Protein AF-A2WSZ5-F1 (afdb_monomer_lite)

Foldseek 3Di:
DPPDPLDDDDPADFQDWDADPVRQKIKTKGWHDCPPHPVPDDPVPTDIDIDIRGDDPVVPDDDDDPPDD

Secondary structure (DSSP, 8-state):
-----SSPPPSS-EEEEEE-TTSSEEEEEES--STT-GGG--TTT---EEEEEE--HHHHSPPP-----

Radius of gyration: 16.75 Å; chains: 1; bounding box: 31×37×44 Å

InterPro domains:
  IPR015943 WD40/YVTN repeat-like-containing domain superfamily [G3DSA:2.130.10.10] (3-66)

pLDDT: mean 86.73, std 14.58, range [41.66, 97.88]

Organism: Oryza sativa subsp. indica (NCBI:txid39946)

Structure (mmCIF, N/CA/C/O backbone):
data_AF-A2WSZ5-F1
#
_entry.id   AF-A2WSZ5-F1
#
loop_
_atom_site.group_PDB
_atom_site.id
_atom_site.type_symbol
_atom_site.label_atom_id
_atom_site.label_alt_id
_atom_site.label_comp_id
_atom_site.label_asym_id
_atom_site.label_entity_id
_atom_site.label_seq_id
_atom_site.pdbx_PDB_ins_code
_atom_site.Cartn_x
_atom_site.Cartn_y
_atom_site.Cartn_z
_atom_site.occupancy
_atom_site.B_iso_or_equiv
_atom_site.auth_seq_id
_atom_site.auth_comp_id
_atom_site.auth_asym_id
_atom_site.auth_atom_id
_atom_site.pdbx_PDB_model_num
ATOM 1 N N . MET A 1 1 ? 7.965 -0.725 30.472 1.00 41.97 1 MET A N 1
ATOM 2 C CA . MET A 1 1 ? 7.443 -1.193 29.172 1.00 41.97 1 MET A CA 1
ATOM 3 C C . MET A 1 1 ? 7.801 -0.143 28.132 1.00 41.97 1 MET A C 1
ATOM 5 O O . MET A 1 1 ? 7.299 0.969 28.264 1.00 41.97 1 MET A O 1
ATOM 9 N N . PRO A 1 2 ? 8.729 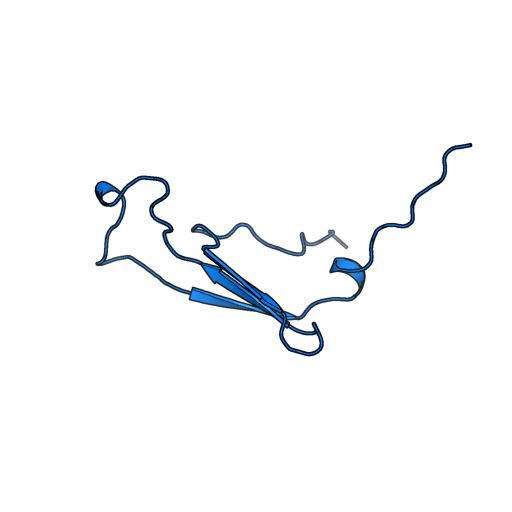-0.401 27.197 1.00 41.66 2 PRO A N 1
ATOM 10 C CA . PRO A 1 2 ? 9.022 0.562 26.142 1.00 41.66 2 PRO A CA 1
ATOM 11 C C . PRO A 1 2 ? 7.754 0.779 25.310 1.00 41.66 2 PRO A C 1
ATOM 13 O O . PRO A 1 2 ? 7.049 -0.176 24.991 1.00 41.66 2 PRO A O 1
ATOM 16 N N . ILE A 1 3 ? 7.453 2.037 24.996 1.00 49.41 3 ILE A N 1
ATOM 17 C CA . ILE A 1 3 ? 6.422 2.397 24.023 1.00 49.41 3 ILE A CA 1
ATOM 18 C C . ILE A 1 3 ? 6.932 1.862 22.685 1.00 49.41 3 ILE A C 1
ATOM 20 O O . ILE A 1 3 ? 7.785 2.480 22.051 1.00 49.41 3 ILE A O 1
ATOM 24 N N . SER A 1 4 ? 6.497 0.662 22.304 1.00 53.16 4 SER A N 1
ATOM 25 C CA . SER A 1 4 ? 6.681 0.182 20.940 1.00 53.16 4 SER A CA 1
ATOM 26 C C . SER A 1 4 ? 6.019 1.217 20.036 1.00 53.16 4 SER A C 1
ATOM 28 O O . SER A 1 4 ? 4.847 1.546 20.223 1.00 53.16 4 SER A O 1
ATOM 30 N N . LEU A 1 5 ? 6.791 1.821 19.130 1.00 57.50 5 LEU A N 1
ATOM 31 C CA . LEU A 1 5 ? 6.217 2.659 18.087 1.00 57.50 5 LEU A CA 1
ATOM 32 C C . LEU A 1 5 ? 5.213 1.774 17.339 1.00 57.50 5 LEU A C 1
ATOM 34 O O . LEU A 1 5 ? 5.612 0.748 16.796 1.00 57.50 5 LEU A O 1
ATOM 38 N N . ALA A 1 6 ? 3.934 2.160 17.335 1.00 65.50 6 ALA A N 1
ATOM 39 C CA . ALA A 1 6 ? 2.842 1.374 16.752 1.00 65.50 6 ALA A CA 1
ATOM 40 C C . ALA A 1 6 ? 3.120 0.927 15.302 1.00 65.50 6 ALA A C 1
ATOM 42 O O . ALA A 1 6 ? 2.632 -0.108 14.862 1.00 65.50 6 ALA A O 1
ATOM 43 N N . PHE A 1 7 ? 3.967 1.673 14.581 1.00 75.38 7 PHE A N 1
ATOM 44 C CA . PHE A 1 7 ? 4.373 1.364 13.217 1.00 75.38 7 PHE A CA 1
ATOM 45 C C . PHE A 1 7 ? 5.893 1.427 13.058 1.00 75.38 7 PHE A C 1
ATOM 47 O O . PHE A 1 7 ? 6.531 2.443 13.347 1.00 75.38 7 PHE A O 1
ATOM 54 N N . ASN A 1 8 ? 6.470 0.341 12.542 1.00 84.38 8 ASN A N 1
ATOM 55 C CA . ASN A 1 8 ? 7.867 0.303 12.128 1.00 84.38 8 ASN A CA 1
ATOM 56 C C . ASN A 1 8 ? 8.046 0.975 10.762 1.00 84.38 8 ASN A C 1
ATOM 58 O O . ASN A 1 8 ? 7.154 0.964 9.912 1.00 84.38 8 ASN A O 1
ATOM 62 N N . LYS A 1 9 ? 9.237 1.531 10.523 1.00 87.56 9 LYS A N 1
ATOM 63 C CA . LYS A 1 9 ? 9.585 2.099 9.219 1.00 87.56 9 LYS A CA 1
ATOM 64 C C . LYS A 1 9 ? 9.532 1.012 8.139 1.00 87.56 9 LYS A C 1
ATOM 66 O O . LYS A 1 9 ? 10.208 -0.008 8.251 1.00 87.56 9 LYS A O 1
ATOM 71 N N . CYS A 1 10 ? 8.778 1.268 7.072 1.00 90.56 10 CYS A N 1
ATOM 72 C CA . CYS A 1 10 ? 8.715 0.377 5.918 1.00 90.56 10 CYS A CA 1
ATOM 73 C C . CYS A 1 10 ? 9.998 0.470 5.065 1.00 90.56 10 CYS A C 1
ATOM 75 O O . CYS A 1 10 ? 10.578 1.553 4.934 1.00 90.56 10 CYS A O 1
ATOM 77 N N . PRO A 1 11 ? 10.446 -0.640 4.450 1.00 90.50 11 PRO A N 1
ATOM 78 C CA . PRO A 1 11 ? 11.631 -0.661 3.585 1.00 90.50 11 PRO A CA 1
ATOM 79 C C . PRO A 1 11 ? 11.402 0.023 2.227 1.00 90.50 11 PRO A C 1
ATOM 81 O O . PRO A 1 11 ? 12.346 0.258 1.475 1.00 90.50 11 PRO A O 1
ATOM 84 N N . SER A 1 12 ? 10.153 0.317 1.877 1.00 93.69 12 SER A N 1
ATOM 85 C CA . SER A 1 12 ? 9.746 1.006 0.651 1.00 93.69 12 SER A CA 1
ATOM 86 C C . SER A 1 12 ? 8.540 1.910 0.947 1.00 93.69 12 SER A C 1
ATOM 88 O O . SER A 1 12 ? 7.978 1.811 2.043 1.00 93.69 12 SER A O 1
ATOM 90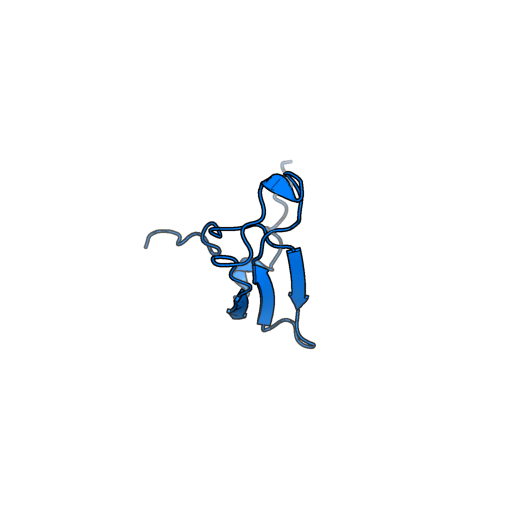 N N . PRO A 1 13 ? 8.171 2.818 0.026 1.00 95.94 13 PRO A N 1
ATOM 91 C CA . PRO A 1 13 ? 7.017 3.698 0.195 1.00 95.94 13 PRO A CA 1
ATOM 92 C C . PRO A 1 13 ? 5.711 2.943 0.455 1.00 95.94 13 PRO A C 1
ATOM 94 O O . PRO A 1 13 ? 5.533 1.817 -0.010 1.00 95.94 13 PRO A O 1
ATOM 97 N N . ILE A 1 14 ? 4.799 3.588 1.186 1.00 96.44 14 ILE A N 1
ATOM 98 C CA . ILE A 1 14 ? 3.410 3.144 1.309 1.00 96.44 14 ILE A CA 1
ATOM 99 C C . ILE A 1 14 ? 2.626 3.803 0.176 1.00 96.44 14 ILE A C 1
ATOM 101 O O . I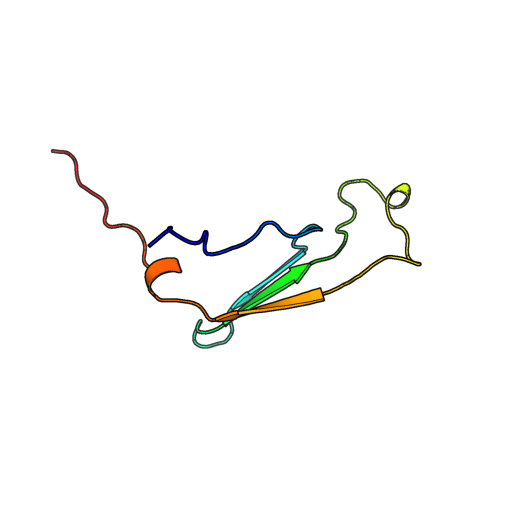LE A 1 14 ? 2.527 5.027 0.142 1.00 96.44 14 ILE A O 1
ATOM 105 N N . THR A 1 15 ? 2.097 3.012 -0.751 1.00 97.12 15 THR A N 1
ATOM 106 C CA . THR A 1 15 ? 1.458 3.522 -1.979 1.00 97.12 15 THR A CA 1
ATOM 107 C C . THR A 1 15 ? -0.044 3.698 -1.848 1.00 97.12 15 THR A C 1
ATOM 109 O O . THR A 1 15 ? -0.625 4.585 -2.468 1.00 97.12 15 THR A O 1
ATOM 112 N N . CYS A 1 16 ? -0.683 2.867 -1.034 1.00 96.56 16 CYS A N 1
ATOM 113 C CA . CYS A 1 16 ? -2.097 2.981 -0.720 1.00 96.56 16 CYS A CA 1
ATOM 114 C C . CYS A 1 16 ? -2.396 2.366 0.645 1.00 96.56 16 CYS A C 1
ATOM 116 O O . CYS A 1 16 ? -1.643 1.533 1.160 1.00 96.56 16 CYS A O 1
ATOM 118 N N . SER A 1 17 ? -3.505 2.794 1.238 1.00 96.88 17 SER A N 1
ATOM 119 C CA . SER A 1 17 ? -4.002 2.262 2.498 1.00 96.88 17 SER A CA 1
ATOM 120 C C . SER A 1 17 ? -5.515 2.404 2.600 1.00 96.88 17 SER A C 1
ATOM 122 O O . SER A 1 17 ? -6.122 3.245 1.936 1.00 96.88 17 SER A O 1
ATOM 124 N N . THR A 1 18 ? -6.126 1.558 3.423 1.00 97.88 18 THR A N 1
ATOM 125 C CA . THR A 1 18 ? -7.553 1.622 3.743 1.00 97.88 18 THR A CA 1
ATOM 126 C C . THR A 1 18 ? -7.835 0.924 5.066 1.00 97.88 18 THR A C 1
ATOM 128 O O . THR A 1 18 ? -7.109 0.016 5.472 1.00 97.88 18 THR A O 1
ATOM 131 N N . PHE A 1 19 ? -8.927 1.312 5.715 1.00 96.94 19 PHE A N 1
ATOM 132 C CA . PHE A 1 19 ? -9.531 0.503 6.766 1.00 96.94 19 PHE A CA 1
ATOM 133 C C . PHE A 1 19 ? -10.514 -0.502 6.163 1.00 96.94 19 PHE A C 1
ATOM 135 O O . PHE A 1 19 ? -11.050 -0.285 5.071 1.00 96.94 19 PHE A O 1
ATOM 142 N N . ASN A 1 20 ? -10.745 -1.600 6.875 1.00 97.06 20 ASN A N 1
ATOM 143 C CA 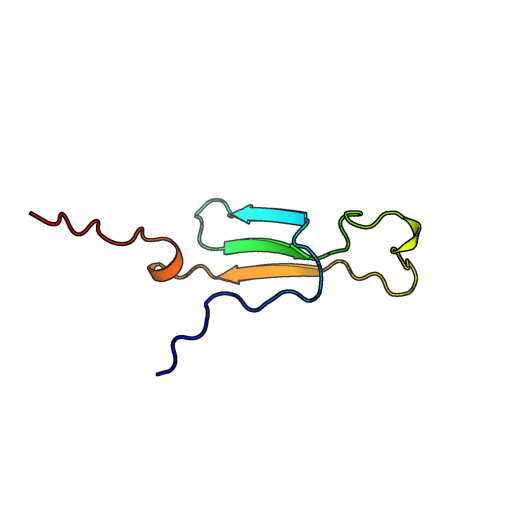. ASN A 1 20 ? -11.910 -2.449 6.643 1.00 97.06 20 ASN A CA 1
ATOM 144 C C . ASN A 1 20 ? -13.193 -1.780 7.191 1.00 97.06 20 ASN A C 1
ATOM 146 O O . ASN A 1 20 ? -13.151 -0.689 7.755 1.00 97.06 20 ASN A O 1
ATOM 150 N N . GLN A 1 21 ? -14.346 -2.434 7.016 1.00 97.25 21 GLN A N 1
ATOM 151 C CA . GLN A 1 21 ? -15.660 -1.836 7.288 1.00 97.25 21 GLN A CA 1
ATOM 152 C C . GLN A 1 21 ? -15.857 -1.353 8.734 1.00 97.25 21 GLN A C 1
ATOM 154 O O . GLN A 1 21 ? -16.491 -0.322 8.941 1.00 97.25 21 GLN A O 1
ATOM 159 N N . ASP A 1 22 ? -15.342 -2.085 9.722 1.00 95.06 22 ASP A N 1
ATOM 160 C CA . ASP A 1 22 ? -15.484 -1.752 11.146 1.00 95.06 22 ASP A CA 1
ATOM 161 C C . ASP A 1 22 ? -14.262 -1.017 11.728 1.00 95.06 22 ASP A C 1
ATOM 163 O O . ASP A 1 22 ? -14.269 -0.636 12.897 1.00 95.06 22 ASP A O 1
ATOM 167 N N . GLY A 1 23 ? -13.216 -0.801 10.924 1.00 93.00 23 GLY A N 1
ATOM 168 C CA . GLY A 1 23 ? -11.986 -0.133 11.344 1.00 93.00 23 GLY A CA 1
ATOM 169 C C . GLY A 1 23 ? -11.056 -0.971 12.225 1.00 93.00 23 GLY A C 1
ATOM 170 O O . GLY A 1 23 ? -10.059 -0.434 12.705 1.00 93.00 23 GLY A O 1
ATOM 171 N N . SER A 1 24 ? -11.333 -2.262 12.435 1.00 94.75 24 SER A N 1
ATOM 172 C CA . SER A 1 24 ? -10.466 -3.152 13.226 1.00 94.75 24 SER A CA 1
ATOM 173 C C . SER A 1 24 ? -9.147 -3.496 12.526 1.00 94.75 24 SER A C 1
ATOM 175 O O . SER A 1 24 ? -8.169 -3.862 13.184 1.00 94.75 24 SER A O 1
ATOM 177 N N . ILE A 1 25 ? -9.089 -3.352 11.199 1.00 96.12 25 ILE A N 1
ATOM 178 C CA . ILE A 1 25 ? -7.904 -3.625 10.385 1.00 96.12 25 ILE A CA 1
ATOM 179 C C . ILE A 1 25 ? -7.542 -2.386 9.575 1.00 96.12 25 ILE A C 1
ATOM 181 O O . ILE A 1 25 ? -8.352 -1.869 8.804 1.00 96.12 25 ILE A O 1
ATOM 185 N N . PHE A 1 26 ? -6.280 -1.977 9.678 1.00 95.81 26 PHE A N 1
ATOM 186 C CA . PHE A 1 26 ? -5.658 -1.021 8.775 1.00 95.81 26 PHE A CA 1
ATOM 187 C C . PHE A 1 26 ? -4.768 -1.766 7.777 1.00 95.81 26 PHE A C 1
ATOM 189 O O . PHE A 1 26 ? -3.736 -2.334 8.143 1.00 95.81 26 PHE A O 1
ATOM 196 N N . ALA A 1 27 ? -5.180 -1.790 6.513 1.00 96.56 27 ALA A N 1
ATOM 197 C CA . ALA A 1 27 ? -4.435 -2.401 5.422 1.00 96.56 27 ALA A CA 1
ATOM 198 C C . ALA A 1 27 ? -3.591 -1.346 4.699 1.00 96.56 27 ALA A C 1
ATOM 200 O O . ALA A 1 27 ? -4.074 -0.248 4.415 1.00 96.56 27 ALA A O 1
ATOM 201 N N . TYR A 1 28 ? -2.347 -1.679 4.359 1.00 96.69 28 TYR A N 1
ATOM 202 C CA . TYR A 1 28 ? -1.469 -0.794 3.592 1.00 96.69 28 TYR A CA 1
ATOM 203 C C . TYR A 1 28 ? -0.545 -1.574 2.652 1.00 96.69 28 TYR A C 1
ATOM 205 O O . TYR A 1 28 ? -0.061 -2.658 2.985 1.00 96.69 28 TYR A O 1
ATOM 213 N N . ALA A 1 29 ? -0.304 -1.020 1.463 1.00 97.19 29 ALA A N 1
ATOM 214 C CA . ALA A 1 29 ? 0.588 -1.595 0.463 1.00 97.19 29 ALA A CA 1
ATOM 215 C C . ALA A 1 29 ? 1.958 -0.918 0.508 1.00 97.19 29 ALA A C 1
ATOM 217 O O . ALA A 1 29 ? 2.051 0.307 0.563 1.00 97.19 29 ALA A O 1
ATOM 218 N N . VAL A 1 30 ? 3.018 -1.720 0.453 1.00 96.69 30 VAL A N 1
ATOM 219 C CA . VAL A 1 30 ? 4.411 -1.271 0.439 1.00 96.69 30 VAL A CA 1
ATOM 220 C C . VAL A 1 30 ? 5.064 -1.736 -0.854 1.00 96.69 30 VAL A C 1
ATOM 222 O O . VAL A 1 30 ? 5.296 -2.934 -1.047 1.00 96.69 30 VAL A O 1
ATOM 225 N N . CYS A 1 31 ? 5.361 -0.785 -1.734 1.00 96.12 31 CYS A N 1
ATOM 226 C CA . CYS A 1 31 ? 6.067 -1.008 -2.992 1.00 96.12 31 CYS A CA 1
ATOM 227 C C . CYS A 1 31 ? 6.691 0.298 -3.501 1.00 96.12 31 CYS A C 1
ATOM 229 O O . CYS A 1 31 ? 6.479 1.372 -2.942 1.00 96.12 31 CYS A O 1
ATOM 231 N N . TYR A 1 32 ? 7.520 0.203 -4.540 1.00 96.00 32 TYR A N 1
ATOM 232 C CA . TYR A 1 32 ? 8.094 1.392 -5.163 1.00 96.00 32 TYR A CA 1
ATOM 233 C C . TYR A 1 32 ? 7.000 2.196 -5.887 1.00 96.00 32 TYR A C 1
ATOM 235 O O . TYR A 1 32 ? 6.205 1.630 -6.631 1.00 96.00 32 TYR A O 1
ATOM 243 N N . ASP A 1 33 ? 6.977 3.508 -5.661 1.00 95.56 33 ASP A N 1
ATOM 244 C CA . ASP A 1 33 ? 5.895 4.436 -6.028 1.00 95.56 33 ASP A CA 1
ATOM 245 C C . ASP A 1 33 ? 6.273 5.411 -7.156 1.00 95.56 33 ASP A C 1
ATOM 247 O O .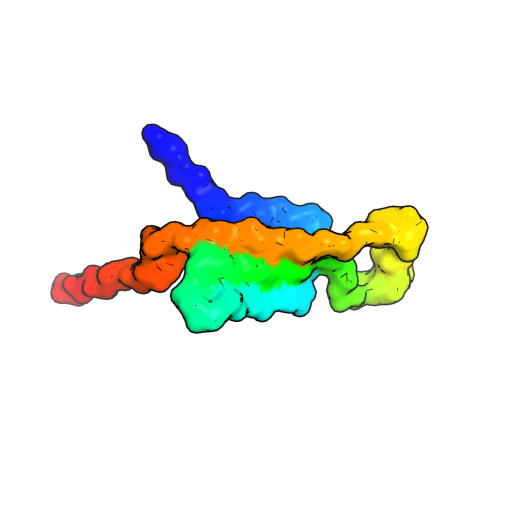 ASP A 1 33 ? 5.555 6.367 -7.428 1.00 95.56 33 ASP A O 1
ATOM 251 N N . TRP A 1 34 ? 7.430 5.192 -7.783 1.00 95.62 34 TRP A N 1
ATOM 252 C CA . TRP A 1 34 ? 8.011 5.998 -8.862 1.00 95.62 34 TRP A CA 1
ATOM 253 C C . TRP A 1 34 ? 8.461 7.398 -8.434 1.00 95.62 34 TRP A C 1
ATOM 255 O O . TRP A 1 34 ? 8.883 8.187 -9.279 1.00 95.62 34 TRP A O 1
ATOM 265 N N . SER A 1 35 ? 8.503 7.691 -7.131 1.00 95.75 35 SER A N 1
ATOM 266 C CA . SER A 1 35 ? 8.974 8.981 -6.599 1.00 95.75 35 SER A CA 1
ATOM 267 C C . SER A 1 35 ? 10.398 9.367 -7.026 1.00 95.75 35 SER A C 1
ATOM 269 O O . SER A 1 35 ? 10.769 10.535 -6.929 1.00 95.75 35 SER A O 1
ATOM 271 N N . LYS A 1 36 ? 11.207 8.410 -7.503 1.00 95.25 36 LYS A N 1
ATOM 272 C CA . LYS A 1 36 ? 12.572 8.621 -8.013 1.00 95.25 36 LYS A CA 1
ATOM 273 C C . LYS A 1 36 ? 12.749 8.187 -9.475 1.00 95.25 36 LYS A C 1
ATOM 275 O O . LYS A 1 36 ? 13.860 7.836 -9.854 1.00 95.25 36 LYS A O 1
ATOM 280 N N . GLY A 1 37 ? 11.666 8.140 -10.254 1.00 96.19 37 GLY A N 1
ATOM 281 C CA . GLY A 1 37 ? 11.698 7.765 -11.670 1.00 96.19 37 GLY A CA 1
ATOM 282 C C . GLY A 1 37 ? 11.792 6.257 -11.942 1.00 96.19 37 GLY A C 1
ATOM 283 O O . GLY A 1 37 ? 12.037 5.439 -11.047 1.00 96.19 37 GLY A O 1
ATOM 284 N N . ALA A 1 38 ? 11.557 5.872 -13.198 1.00 94.69 38 ALA A N 1
ATOM 285 C CA . ALA A 1 38 ? 11.556 4.473 -13.635 1.00 94.69 38 ALA A CA 1
ATOM 286 C C . ALA A 1 38 ? 12.961 3.847 -13.601 1.00 94.69 38 ALA A C 1
ATOM 288 O O . ALA A 1 38 ? 13.105 2.654 -13.354 1.00 94.69 38 ALA A O 1
ATOM 289 N N . GLU A 1 39 ? 14.007 4.656 -13.762 1.00 96.44 39 GLU A N 1
ATOM 290 C CA . GLU A 1 39 ? 15.414 4.255 -13.704 1.00 96.44 39 GLU A CA 1
ATOM 291 C C . GLU A 1 39 ? 15.842 3.719 -12.330 1.00 96.44 39 GLU A C 1
ATOM 293 O O . GLU A 1 39 ? 16.845 3.014 -12.215 1.00 96.44 39 GLU A O 1
ATOM 298 N N . LYS A 1 40 ? 15.091 4.049 -11.2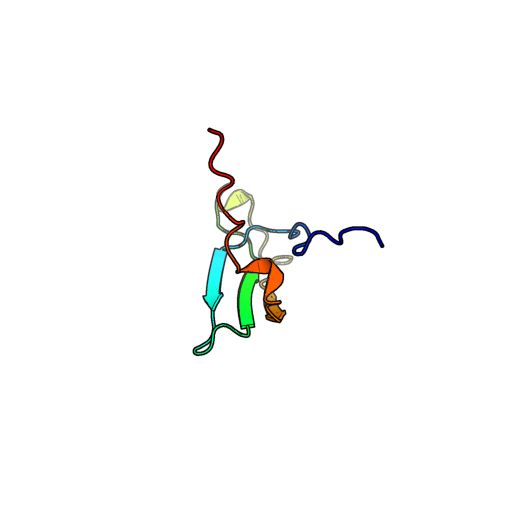71 1.00 94.19 40 LYS A N 1
ATOM 299 C CA . LYS A 1 40 ? 15.295 3.508 -9.920 1.00 94.19 40 LYS A CA 1
ATOM 300 C C . LYS A 1 40 ? 14.410 2.303 -9.612 1.00 94.19 40 LYS A C 1
ATOM 302 O O . LYS A 1 40 ? 14.511 1.752 -8.515 1.00 94.19 40 LYS A O 1
ATOM 307 N N . HIS A 1 41 ? 13.585 1.858 -10.559 1.00 94.12 41 HIS A N 1
ATOM 308 C CA . HIS A 1 41 ? 12.853 0.610 -10.433 1.00 94.12 41 HIS A CA 1
ATOM 309 C C . HIS A 1 41 ? 13.681 -0.562 -10.964 1.00 94.12 41 HIS A C 1
ATOM 311 O O . HIS A 1 41 ? 14.087 -0.574 -12.122 1.00 94.12 41 HIS A O 1
ATOM 317 N N . ASN A 1 42 ? 13.882 -1.585 -10.133 1.00 93.94 42 ASN A N 1
ATOM 318 C CA . ASN A 1 42 ? 14.412 -2.868 -10.581 1.00 93.94 42 ASN A CA 1
ATOM 319 C C . ASN A 1 42 ? 13.317 -3.946 -10.486 1.00 93.94 42 ASN A C 1
ATOM 321 O O . ASN A 1 42 ? 13.086 -4.453 -9.384 1.00 93.94 42 ASN A O 1
ATOM 325 N N . PRO A 1 43 ? 12.682 -4.338 -11.609 1.00 91.62 43 PRO A N 1
ATOM 326 C CA . PRO A 1 43 ? 11.628 -5.354 -11.624 1.00 91.62 43 PRO A CA 1
ATOM 327 C C . PRO A 1 43 ? 12.060 -6.713 -11.061 1.00 91.62 43 PRO A C 1
ATOM 329 O O . PRO A 1 43 ? 11.261 -7.388 -10.423 1.00 91.62 43 PRO A O 1
ATOM 332 N N . SER A 1 44 ? 13.329 -7.105 -11.241 1.00 94.06 44 SER A N 1
ATOM 333 C CA . SER A 1 44 ? 13.836 -8.413 -10.787 1.00 94.06 44 SER A CA 1
ATOM 334 C C . SER A 1 44 ? 13.867 -8.561 -9.261 1.00 94.06 44 SER A C 1
ATOM 336 O O . SER A 1 44 ? 13.795 -9.671 -8.739 1.00 94.06 44 SER A O 1
ATOM 338 N N . THR A 1 45 ? 13.957 -7.441 -8.539 1.00 90.06 45 THR A N 1
ATOM 339 C CA . THR A 1 45 ? 14.006 -7.402 -7.069 1.00 90.06 45 THR A CA 1
ATOM 340 C C . THR A 1 45 ? 12.812 -6.675 -6.458 1.00 90.06 45 THR A C 1
ATOM 342 O O . THR A 1 45 ? 12.741 -6.534 -5.236 1.00 90.06 45 THR A O 1
ATOM 345 N N . ALA A 1 46 ? 11.901 -6.164 -7.285 1.00 90.19 46 ALA A N 1
ATOM 346 C CA . ALA A 1 46 ? 10.746 -5.415 -6.830 1.00 90.19 46 ALA A CA 1
ATOM 347 C C . ALA A 1 46 ? 9.815 -6.327 -6.032 1.00 90.19 46 ALA A C 1
ATOM 349 O O . ALA A 1 46 ? 9.388 -7.379 -6.503 1.00 90.19 46 ALA A O 1
ATOM 350 N N . LYS A 1 47 ? 9.493 -5.906 -4.810 1.00 91.69 47 LYS A N 1
ATOM 351 C CA . LYS A 1 47 ? 8.517 -6.581 -3.960 1.00 91.69 47 LYS A CA 1
ATOM 352 C C . LYS A 1 47 ? 7.343 -5.653 -3.718 1.00 91.69 47 LYS A C 1
ATOM 354 O O . LYS A 1 47 ? 7.536 -4.486 -3.378 1.00 91.69 47 LYS A O 1
ATOM 359 N N . THR A 1 48 ? 6.151 -6.213 -3.858 1.00 94.56 48 THR A N 1
ATOM 360 C CA . THR A 1 48 ? 4.897 -5.576 -3.478 1.00 94.56 48 THR A CA 1
ATOM 361 C C . THR A 1 48 ? 4.303 -6.393 -2.354 1.00 94.56 48 THR A C 1
ATOM 363 O O . THR A 1 48 ? 3.923 -7.543 -2.558 1.00 94.56 48 THR A O 1
ATOM 366 N N . ASN A 1 49 ? 4.259 -5.803 -1.165 1.00 95.25 49 ASN A N 1
ATOM 367 C CA . ASN A 1 49 ? 3.714 -6.448 0.019 1.00 95.25 49 ASN A CA 1
ATOM 368 C C . ASN A 1 49 ? 2.461 -5.704 0.469 1.00 95.25 49 ASN A C 1
ATOM 370 O O . ASN A 1 49 ? 2.441 -4.475 0.473 1.00 95.25 49 ASN A O 1
ATOM 374 N N . ILE A 1 50 ? 1.445 -6.450 0.889 1.00 96.06 50 ILE A N 1
ATOM 375 C CA . ILE A 1 50 ? 0.270 -5.909 1.571 1.00 96.06 50 ILE A CA 1
ATOM 376 C C . ILE A 1 50 ? 0.376 -6.335 3.028 1.00 96.06 50 ILE A C 1
ATOM 378 O O . ILE A 1 50 ? 0.517 -7.521 3.325 1.00 96.06 50 ILE A O 1
ATOM 382 N N . PHE A 1 51 ? 0.327 -5.362 3.926 1.00 95.06 51 PHE A N 1
ATOM 383 C CA . PHE A 1 51 ? 0.371 -5.581 5.362 1.00 95.06 51 PHE A CA 1
ATOM 384 C C . PHE A 1 51 ? -0.989 -5.270 5.974 1.00 95.06 51 PHE A C 1
ATOM 386 O O . PHE A 1 51 ? -1.671 -4.335 5.554 1.00 95.06 51 PHE A O 1
ATOM 393 N N . LEU A 1 52 ? -1.359 -6.055 6.983 1.00 95.19 52 LEU A N 1
ATOM 394 C CA . LEU A 1 52 ? -2.562 -5.859 7.781 1.00 95.19 52 LEU A CA 1
ATOM 395 C C . LEU A 1 52 ? -2.140 -5.556 9.214 1.00 95.19 52 LEU A C 1
ATOM 397 O O . LEU A 1 52 ? -1.414 -6.337 9.830 1.00 95.19 52 LEU A O 1
ATOM 401 N N . HIS A 1 53 ? -2.594 -4.422 9.733 1.00 93.44 53 HIS A N 1
ATOM 402 C CA . HIS A 1 53 ? -2.383 -4.024 11.117 1.00 93.44 53 HIS A CA 1
ATOM 403 C C . HIS A 1 53 ? -3.690 -4.142 11.889 1.00 93.44 53 HIS A C 1
ATOM 405 O O . HIS A 1 53 ? -4.688 -3.530 11.508 1.00 93.44 53 HIS A O 1
ATOM 411 N N . SER A 1 54 ? -3.678 -4.921 12.970 1.00 94.44 54 SER A N 1
ATOM 412 C CA . SER A 1 54 ? -4.794 -4.967 13.916 1.00 94.44 54 SER A CA 1
ATOM 413 C C . SER A 1 54 ? -4.789 -3.682 14.732 1.00 94.44 54 SER A C 1
ATOM 415 O O . SER A 1 54 ? -3.893 -3.469 15.548 1.00 94.44 54 SER A O 1
ATOM 417 N N . VAL A 1 55 ? -5.801 -2.850 14.521 1.00 93.06 55 VAL A N 1
ATOM 418 C CA . VAL A 1 55 ? -5.892 -1.518 15.117 1.00 93.06 55 VAL A CA 1
ATOM 419 C C . VAL A 1 55 ? -6.174 -1.634 16.609 1.00 93.06 55 VAL A C 1
ATOM 421 O O . VAL A 1 55 ? -7.124 -2.297 17.026 1.00 93.06 55 VAL A O 1
ATOM 424 N N . GLN A 1 56 ? -5.355 -0.966 17.417 1.00 90.38 56 GLN A N 1
ATOM 425 C CA . GLN A 1 56 ? -5.589 -0.816 18.849 1.00 90.38 56 GLN A CA 1
ATOM 426 C C . GLN A 1 56 ? -6.309 0.504 19.121 1.00 90.38 56 GLN A C 1
ATOM 428 O O . GLN A 1 56 ? -6.006 1.537 18.525 1.00 90.38 56 GLN A O 1
ATOM 433 N N . GLU A 1 57 ? -7.232 0.515 20.081 1.00 84.81 57 GLU A N 1
ATOM 434 C CA . GLU A 1 57 ? -8.046 1.704 20.372 1.00 84.81 57 GLU A CA 1
ATOM 435 C C . GLU A 1 57 ? -7.192 2.933 20.754 1.00 84.81 57 GLU A C 1
ATOM 437 O O . GLU A 1 57 ? -7.523 4.075 20.425 1.00 84.81 57 GLU A O 1
ATOM 442 N N . SER A 1 58 ? -6.039 2.700 21.390 1.00 85.69 58 SER A N 1
ATOM 443 C CA . SER A 1 58 ? -5.056 3.730 21.743 1.00 85.69 58 SER A CA 1
ATOM 444 C C . SER A 1 58 ? -4.391 4.415 20.544 1.00 85.69 58 SER A C 1
ATOM 446 O O . SER A 1 58 ? -3.825 5.493 20.709 1.00 85.69 58 SER A O 1
ATOM 448 N N . GLU A 1 59 ? -4.411 3.796 19.363 1.00 85.00 59 GLU A N 1
ATOM 449 C CA . GLU A 1 59 ? -3.771 4.313 18.144 1.00 85.00 59 GLU A CA 1
ATOM 450 C C . GLU A 1 59 ? -4.668 5.307 17.399 1.00 85.00 59 GLU A C 1
ATOM 452 O O . GLU A 1 59 ? -4.166 6.199 16.716 1.00 85.00 59 GLU A O 1
ATOM 457 N N . VAL A 1 60 ? -5.990 5.171 17.548 1.00 84.00 60 VAL A N 1
ATOM 458 C CA . VAL A 1 60 ? -6.994 5.943 16.795 1.00 84.00 60 VAL A CA 1
ATOM 459 C C . VAL A 1 60 ? -7.751 6.957 17.646 1.00 84.00 60 VAL A C 1
ATOM 461 O O . VAL A 1 60 ? -8.290 7.929 17.112 1.00 84.00 60 VAL A O 1
ATOM 464 N N . LYS A 1 61 ? -7.778 6.793 18.976 1.00 82.50 61 LYS A N 1
ATOM 465 C CA . LYS A 1 61 ? -8.369 7.802 19.861 1.00 82.50 61 LYS A CA 1
ATOM 466 C C . LYS A 1 61 ? -7.527 9.076 19.849 1.00 82.50 61 LYS A C 1
ATOM 468 O O . LYS A 1 61 ? -6.366 9.093 20.259 1.00 82.50 61 LYS A O 1
ATOM 473 N N . GLY A 1 62 ? -8.145 10.173 19.408 1.00 75.88 62 GLY A N 1
ATOM 474 C CA . GLY A 1 62 ? -7.543 11.500 19.461 1.00 75.88 62 GLY A CA 1
ATOM 475 C C . GLY A 1 62 ? -7.112 11.851 20.886 1.00 75.88 62 GLY A C 1
ATOM 476 O O . GLY A 1 62 ? -7.845 11.612 21.847 1.00 75.88 62 GLY A O 1
ATOM 477 N N . LYS A 1 63 ? -5.914 12.426 21.033 1.00 76.25 63 LYS A N 1
ATOM 478 C CA . LYS A 1 63 ? -5.426 12.853 22.349 1.00 76.25 63 LYS A CA 1
ATOM 479 C C . LYS A 1 63 ? -6.371 13.918 22.925 1.00 76.25 63 LYS A C 1
ATOM 481 O O . LYS A 1 63 ? -6.735 14.843 22.191 1.00 76.25 63 LYS A O 1
ATOM 486 N N . PRO A 1 64 ? -6.755 13.830 24.213 1.00 76.25 64 PRO A N 1
ATOM 487 C CA . PRO A 1 64 ? -7.600 14.842 24.829 1.00 76.25 64 PRO A CA 1
ATOM 488 C C . PRO A 1 64 ? -6.937 16.217 24.705 1.00 76.25 64 PRO A C 1
ATOM 490 O O . PRO A 1 64 ? -5.759 16.388 25.030 1.00 76.25 64 PRO A O 1
ATOM 493 N N . ARG A 1 65 ? -7.688 17.204 24.201 1.00 71.38 65 ARG A N 1
ATOM 494 C CA . ARG A 1 65 ? -7.220 18.592 24.135 1.00 71.38 65 ARG A CA 1
ATOM 495 C C . ARG A 1 65 ? -7.103 19.112 25.564 1.00 71.38 65 ARG A C 1
ATOM 497 O O . ARG A 1 65 ? -8.112 19.350 26.222 1.00 71.38 65 ARG A O 1
ATOM 504 N N . VAL A 1 66 ? -5.877 19.284 26.049 1.00 74.62 66 VAL A N 1
ATOM 505 C CA . VAL A 1 66 ? -5.633 20.005 27.300 1.00 74.62 66 VAL A CA 1
ATOM 506 C C . VAL A 1 66 ? -5.879 21.483 27.011 1.00 74.62 66 VAL A C 1
ATOM 508 O O . VAL A 1 66 ? -5.028 22.150 26.423 1.00 74.62 66 VAL A O 1
ATOM 511 N N . ASN A 1 67 ? -7.054 21.991 27.381 1.00 66.12 67 ASN A N 1
ATOM 512 C CA . ASN A 1 67 ? -7.297 23.430 27.404 1.00 66.12 67 ASN A CA 1
ATOM 513 C C . ASN A 1 67 ? -6.362 24.042 28.452 1.00 66.12 67 ASN A C 1
ATOM 515 O O . ASN A 1 67 ? -6.600 23.915 29.652 1.00 66.12 67 ASN A O 1
ATOM 519 N N . LYS A 1 68 ? -5.280 24.680 27.997 1.00 56.62 68 LYS A N 1
ATOM 520 C CA . LYS A 1 68 ? -4.488 25.576 28.839 1.00 56.62 68 LYS A CA 1
ATOM 521 C C . LYS A 1 68 ? -5.337 26.826 29.075 1.00 56.62 68 LYS A C 1
ATOM 523 O O . LYS A 1 68 ? -5.582 27.570 28.128 1.00 56.62 68 LYS A O 1
ATOM 528 N N . LYS A 1 69 ? -5.856 26.971 30.295 1.00 50.84 69 LYS A N 1
ATOM 529 C CA . LYS A 1 69 ? -6.310 28.266 30.810 1.00 50.84 69 LYS A CA 1
ATOM 530 C C . LYS A 1 69 ? -5.098 29.113 31.166 1.00 50.84 69 LYS A C 1
ATOM 532 O O . LYS A 1 69 ? -4.091 28.505 31.595 1.00 50.84 69 LYS A O 1
#

Sequence (69 aa):
MPISLAFNKCPSPITCSTFNQDGSIFAYAVCYDWSKGAEKHNPSTAKTNIFLHSVQESEVKGKPRVNKK